Protein AF-R7TF66-F1 (afdb_monomer)

Foldseek 3Di:
DDDDDDPDPDDDPDDPDDPDDDPPPDPPPDPDQDQPDADPVPRDTHSDPVVSVLVVCVVVVDFPAADPVPRDGHSDVVVNVLVVVVVPPDFPAAAPPPRDGHSDPVVSVLVVCVVVVDFPDAQPPPRDGHSDPVVSLVVNCVVVVDRDD

pLDDT: mean 81.55, std 19.74, range [31.16, 97.44]

Nearest PDB structures (foldseek):
  2i13-assembly1_A  TM=9.459E-01  e=9.031E-14  Mus musculus
  2i13-assembly2_B  TM=9.496E-01  e=2.947E-13  Mus musculus
  5v3g-assembly1_A  TM=8.668E-01  e=1.627E-12  Homo sapiens
  5wjq-assembly1_D  TM=8.406E-01  e=2.571E-11  Mus musculus
  7eyi-assembly1_G  TM=7.810E-01  e=4.633E-10  Homo sapiens

Secondary structure (DSSP, 8-state):
-PPPPP------------SS--PPP--TTSPP----EE-TTT--EESSHHHHHHHHHHHH----EE-TTT--EESSHHHHHHHHTTTSS---EE-TTT--EES-HHHHHHHHTTTTT---EE-TTT--EESSHHHHHHHTHHHHSS---

Structure (mmCIF, N/CA/C/O backbone):
data_AF-R7TF66-F1
#
_entry.id   AF-R7TF66-F1
#
loop_
_atom_site.group_PDB
_atom_site.id
_atom_site.type_symbol
_atom_site.label_atom_id
_atom_site.label_alt_id
_atom_site.label_comp_id
_atom_site.label_asym_id
_atom_site.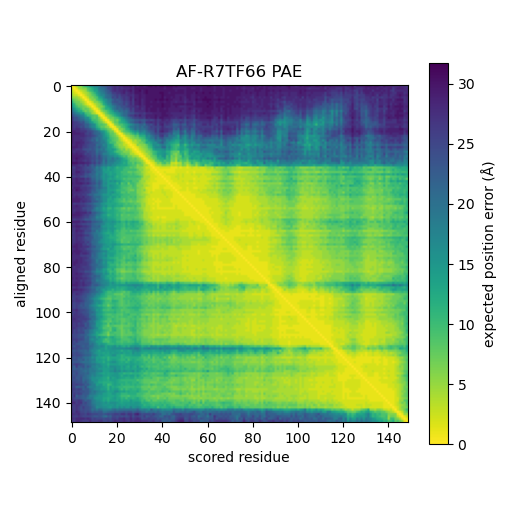label_entity_id
_atom_site.label_seq_id
_atom_site.pdbx_PDB_ins_code
_atom_site.Cartn_x
_atom_site.Cartn_y
_atom_site.Cartn_z
_atom_site.occupancy
_atom_site.B_iso_or_equiv
_atom_site.auth_seq_id
_atom_site.auth_comp_id
_atom_site.auth_asym_id
_atom_site.auth_atom_id
_atom_site.pdbx_PDB_model_num
ATOM 1 N N . MET A 1 1 ? 48.418 22.966 -0.838 1.00 37.94 1 MET A N 1
ATOM 2 C CA . MET A 1 1 ? 47.168 23.755 -0.900 1.00 37.94 1 MET A CA 1
ATOM 3 C C . MET A 1 1 ? 46.324 23.195 -2.040 1.00 37.94 1 MET A C 1
ATOM 5 O O . MET A 1 1 ? 46.529 23.582 -3.179 1.00 37.94 1 MET A O 1
ATOM 9 N N . HIS A 1 2 ? 45.475 22.200 -1.767 1.00 34.72 2 HIS A N 1
ATOM 10 C CA . HIS A 1 2 ? 44.552 21.652 -2.771 1.00 34.72 2 HIS A CA 1
ATOM 11 C C . HIS A 1 2 ? 43.253 22.471 -2.752 1.00 34.72 2 HIS A C 1
ATOM 13 O O . HIS A 1 2 ? 42.755 22.743 -1.658 1.00 34.72 2 HIS A O 1
ATOM 19 N N . PRO A 1 3 ? 42.694 22.872 -3.906 1.00 40.94 3 PRO A N 1
ATOM 20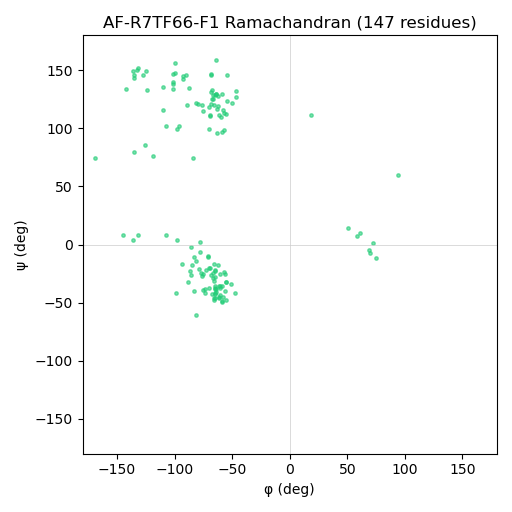 C CA . PRO A 1 3 ? 41.400 23.540 -3.928 1.00 40.94 3 PRO A CA 1
ATOM 21 C C . PRO A 1 3 ? 40.279 22.556 -3.532 1.00 40.94 3 PRO A C 1
ATOM 23 O O . PRO A 1 3 ? 40.366 21.367 -3.853 1.00 40.94 3 PRO A O 1
ATOM 26 N N . PRO A 1 4 ? 39.227 23.020 -2.833 1.00 39.25 4 PRO A N 1
ATOM 27 C CA . PRO A 1 4 ? 38.100 22.175 -2.451 1.00 39.25 4 PRO A CA 1
ATOM 28 C C . PRO A 1 4 ? 37.280 21.756 -3.686 1.00 39.25 4 PRO A C 1
ATOM 30 O O . PRO A 1 4 ? 37.156 22.536 -4.635 1.00 39.25 4 PRO A O 1
ATOM 33 N N . PRO A 1 5 ? 36.684 20.547 -3.694 1.00 39.72 5 PRO A N 1
ATOM 34 C CA . PRO A 1 5 ? 35.902 20.077 -4.825 1.00 39.72 5 PRO A CA 1
ATOM 35 C C . PRO A 1 5 ? 34.615 20.898 -4.941 1.00 39.72 5 PRO A C 1
ATOM 37 O O . PRO A 1 5 ? 33.789 20.953 -4.023 1.00 39.72 5 PRO A O 1
ATOM 40 N N . GLN A 1 6 ? 34.453 21.545 -6.094 1.00 36.62 6 GLN A N 1
ATOM 41 C CA . GLN A 1 6 ? 33.248 22.283 -6.439 1.00 36.62 6 GLN A CA 1
ATOM 42 C C . GLN A 1 6 ? 32.059 21.318 -6.499 1.00 36.62 6 GLN A C 1
ATOM 44 O O . GLN A 1 6 ? 32.036 20.378 -7.293 1.00 36.62 6 GLN A O 1
ATOM 49 N N . HIS A 1 7 ? 31.062 21.552 -5.647 1.00 42.56 7 HIS A N 1
ATOM 50 C CA . HIS A 1 7 ? 29.769 20.889 -5.744 1.00 42.56 7 HIS A CA 1
ATOM 51 C C . HIS A 1 7 ? 29.043 21.428 -6.979 1.00 42.56 7 HIS A C 1
ATOM 53 O O . HIS A 1 7 ? 28.451 22.505 -6.939 1.00 42.56 7 HIS A O 1
ATOM 59 N N . GLN A 1 8 ? 29.086 20.686 -8.086 1.00 33.75 8 GLN A N 1
ATOM 60 C CA . GLN A 1 8 ? 28.184 20.942 -9.203 1.00 33.75 8 GLN A CA 1
ATOM 61 C C . GLN A 1 8 ? 26.743 20.619 -8.768 1.00 33.75 8 GLN A C 1
ATOM 63 O O . GLN A 1 8 ? 26.492 19.524 -8.254 1.00 33.75 8 GLN A O 1
ATOM 68 N N . PRO A 1 9 ? 25.774 21.532 -8.961 1.00 32.47 9 PRO A N 1
ATOM 69 C CA . PRO A 1 9 ? 24.375 21.230 -8.706 1.00 32.47 9 PRO A CA 1
ATOM 70 C C . PRO A 1 9 ? 23.902 20.171 -9.707 1.00 32.47 9 PRO A C 1
ATOM 72 O O . PRO A 1 9 ? 23.945 20.371 -10.920 1.00 32.47 9 PRO A O 1
ATOM 75 N N . ALA A 1 10 ? 23.456 19.025 -9.191 1.00 34.31 10 ALA A N 1
ATOM 76 C CA . ALA A 1 10 ? 22.871 17.968 -10.002 1.00 34.31 10 ALA A CA 1
ATOM 77 C C . ALA A 1 10 ? 21.611 18.496 -10.707 1.00 34.31 10 ALA A C 1
ATOM 79 O O . ALA A 1 10 ? 20.588 18.764 -10.072 1.00 34.31 10 ALA A O 1
ATOM 80 N N . LEU A 1 11 ? 21.690 18.632 -12.031 1.00 31.16 11 LEU A N 1
ATOM 81 C CA . LEU A 1 11 ? 20.542 18.852 -12.903 1.00 31.16 11 LEU A CA 1
ATOM 82 C C . LEU A 1 11 ? 19.530 17.722 -12.664 1.00 31.16 11 LEU A C 1
ATOM 84 O O . LEU A 1 11 ? 19.806 16.566 -12.971 1.00 31.16 11 LEU A O 1
ATOM 88 N N . HIS A 1 12 ? 18.369 18.046 -12.091 1.00 32.12 12 HIS A N 1
ATOM 89 C CA . HIS A 1 12 ? 17.247 17.117 -11.961 1.00 32.12 12 HIS A CA 1
ATOM 90 C C . HIS A 1 12 ? 16.661 16.848 -13.358 1.00 32.12 12 HIS A C 1
ATOM 92 O O . HIS A 1 12 ? 16.023 17.745 -13.917 1.00 32.12 12 HIS A O 1
ATOM 98 N N . PRO A 1 13 ? 16.808 15.643 -13.942 1.00 40.38 13 PRO A N 1
ATOM 99 C CA . PRO A 1 13 ? 16.206 15.359 -15.232 1.00 40.38 13 PRO A CA 1
ATOM 100 C C . PRO A 1 13 ? 14.703 15.134 -15.031 1.00 40.38 13 PRO A C 1
ATOM 102 O O . PRO A 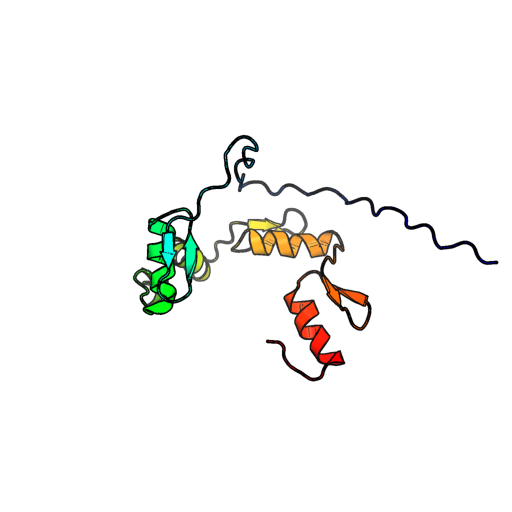1 13 ? 14.291 14.254 -14.275 1.00 40.38 13 PRO A O 1
ATOM 105 N N . GLY A 1 14 ? 13.916 15.980 -15.697 1.00 38.56 14 GLY A N 1
ATOM 106 C CA . GLY A 1 14 ? 12.506 15.838 -16.072 1.00 38.56 14 GLY A CA 1
ATOM 107 C C . GLY A 1 14 ? 11.652 14.806 -15.330 1.00 38.56 14 GLY A C 1
ATOM 108 O O . GLY A 1 14 ? 11.736 13.600 -15.564 1.00 38.56 14 GLY A O 1
ATOM 109 N N . LEU A 1 15 ? 10.700 15.304 -14.536 1.00 41.66 15 LEU A N 1
ATOM 110 C CA . LEU A 1 15 ? 9.489 14.571 -14.170 1.00 41.66 15 LEU A CA 1
ATOM 111 C C . LEU A 1 15 ? 8.748 14.161 -15.454 1.00 41.66 15 LEU A C 1
ATOM 113 O O . LEU A 1 15 ? 8.008 14.955 -16.027 1.00 41.66 15 LEU A O 1
ATOM 117 N N . LEU A 1 16 ? 8.920 12.914 -15.898 1.00 44.78 16 LEU A N 1
ATOM 118 C CA . LEU A 1 16 ? 8.007 12.296 -16.859 1.00 44.78 16 LEU A CA 1
ATOM 119 C C . LEU A 1 16 ? 6.627 12.212 -16.192 1.00 44.78 16 LEU A C 1
ATOM 121 O O . LEU A 1 16 ? 6.353 11.322 -15.382 1.00 44.78 16 LEU A O 1
ATOM 125 N N . SER A 1 17 ? 5.790 13.207 -16.481 1.00 42.66 17 SER A N 1
ATOM 126 C CA . SER A 1 17 ? 4.412 13.308 -16.015 1.00 42.66 17 SER A CA 1
ATOM 127 C C . SER A 1 17 ? 3.624 12.094 -16.495 1.00 42.66 17 SER A C 1
ATOM 129 O O . SER A 1 17 ? 3.353 11.937 -17.682 1.00 42.66 17 SER A O 1
ATOM 131 N N . LEU A 1 18 ? 3.264 11.209 -15.564 1.00 47.91 18 LEU A N 1
ATOM 132 C CA . LEU A 1 18 ? 2.336 10.117 -15.839 1.00 47.91 18 LEU A CA 1
ATOM 133 C C . LEU A 1 18 ? 0.939 10.707 -16.109 1.00 47.91 18 LEU A C 1
ATOM 135 O O . LEU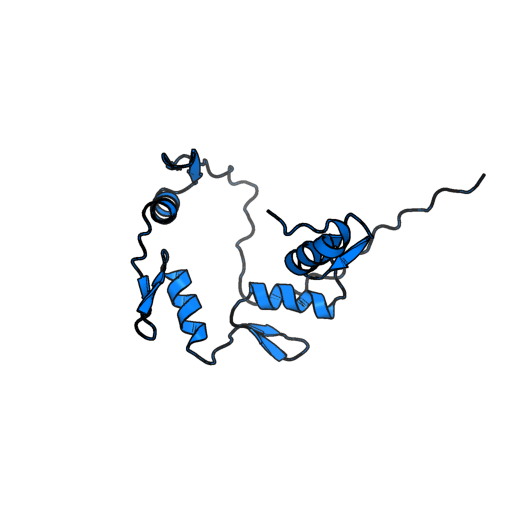 A 1 18 ? 0.474 11.526 -15.307 1.00 47.91 18 LEU A O 1
ATOM 139 N N . PRO A 1 19 ? 0.235 10.287 -17.173 1.00 39.44 19 PRO A N 1
ATOM 140 C CA . PRO A 1 19 ? -1.148 10.684 -17.377 1.00 39.44 19 PRO A CA 1
ATOM 141 C C . PRO A 1 19 ? -2.023 10.028 -16.298 1.00 39.44 19 PRO A C 1
ATOM 143 O O . PRO A 1 19 ? -1.931 8.828 -16.044 1.00 39.44 19 PRO A O 1
ATOM 146 N N . GLY A 1 20 ? -2.881 10.819 -15.649 1.00 49.12 20 GLY A N 1
ATOM 147 C CA . GLY A 1 20 ? -3.995 10.278 -14.863 1.00 49.12 20 GLY A CA 1
ATOM 148 C C . GLY A 1 20 ? -3.749 10.065 -13.365 1.00 49.12 20 GLY A C 1
ATOM 149 O O . GLY A 1 20 ? -3.936 8.972 -12.844 1.00 49.12 20 GLY A O 1
ATOM 150 N N . SER A 1 21 ? -3.417 11.133 -12.641 1.00 48.66 21 SER A N 1
ATOM 151 C CA . SER A 1 21 ? -3.984 11.405 -11.309 1.00 48.66 21 SER A CA 1
ATOM 152 C C . SER A 1 21 ? -3.596 12.823 -10.913 1.00 48.66 21 SER A C 1
ATOM 154 O O . SER A 1 21 ? -2.680 13.027 -10.113 1.00 48.66 21 SER A O 1
ATOM 156 N N . GLY A 1 22 ? -4.246 13.813 -11.526 1.00 39.78 22 GLY A N 1
ATOM 157 C CA . GLY A 1 22 ? -4.080 15.206 -11.135 1.00 39.78 22 GLY A CA 1
ATOM 158 C C . GLY A 1 22 ? -4.481 15.360 -9.673 1.00 39.78 22 GLY A C 1
ATOM 159 O O . GLY A 1 22 ? -5.662 15.476 -9.350 1.00 39.78 22 GLY A O 1
ATOM 160 N N . ARG A 1 23 ? -3.511 15.345 -8.754 1.00 56.22 23 ARG A N 1
ATOM 161 C CA . ARG A 1 23 ? -3.739 15.993 -7.466 1.00 56.22 23 ARG A CA 1
ATOM 162 C C . ARG A 1 23 ? -3.924 17.457 -7.818 1.00 56.22 23 ARG A C 1
ATOM 164 O O . ARG A 1 23 ? -3.003 18.059 -8.362 1.00 56.22 23 ARG A O 1
ATOM 171 N N . ARG A 1 24 ? -5.117 17.992 -7.552 1.00 52.47 24 ARG A N 1
ATOM 172 C CA . ARG A 1 24 ? -5.383 19.424 -7.694 1.00 52.47 24 ARG A CA 1
ATOM 173 C C . ARG A 1 24 ? -4.217 20.168 -7.025 1.00 52.47 24 ARG A C 1
ATOM 175 O O . ARG A 1 24 ? -3.905 19.809 -5.879 1.00 52.47 24 ARG A O 1
ATOM 182 N N . PRO A 1 25 ? -3.547 21.107 -7.719 1.00 60.22 25 PRO A N 1
ATOM 183 C CA . PRO A 1 25 ? -2.501 21.914 -7.116 1.00 60.22 25 PRO A CA 1
ATOM 184 C C . PRO A 1 25 ? -3.001 22.442 -5.776 1.00 60.22 25 PRO A C 1
ATOM 186 O O . PRO A 1 25 ? -4.159 22.855 -5.647 1.00 60.22 25 PRO A O 1
ATOM 189 N N . ARG A 1 26 ? -2.175 22.294 -4.740 1.00 62.62 26 ARG A N 1
ATOM 190 C CA . ARG A 1 26 ? -2.552 22.732 -3.402 1.00 62.62 26 ARG A CA 1
ATOM 191 C C . ARG A 1 26 ? -2.582 24.255 -3.447 1.00 62.62 26 ARG A C 1
ATOM 193 O O . ARG A 1 26 ? -1.537 24.863 -3.625 1.00 62.62 26 ARG A O 1
ATOM 200 N N . ASP A 1 27 ? -3.775 24.821 -3.333 1.00 73.94 27 ASP A N 1
ATOM 201 C CA . ASP A 1 27 ? -3.985 26.264 -3.303 1.00 73.94 27 ASP A CA 1
ATOM 202 C C . ASP A 1 27 ? -3.188 26.885 -2.136 1.00 73.94 27 ASP A C 1
ATOM 204 O O . ASP A 1 27 ? -3.470 26.535 -0.981 1.00 73.94 27 ASP A O 1
ATOM 208 N N . PRO A 1 28 ? -2.187 27.745 -2.408 1.00 73.50 28 PRO A N 1
ATOM 209 C CA . PRO A 1 28 ? -1.370 28.391 -1.381 1.00 73.50 28 PRO A CA 1
ATOM 210 C C . PRO A 1 28 ? -2.167 29.348 -0.489 1.00 73.50 28 PRO A C 1
ATOM 212 O O . PRO A 1 28 ? -1.749 29.614 0.633 1.00 73.50 28 PRO A O 1
ATOM 215 N N . THR A 1 29 ? -3.318 29.837 -0.962 1.00 79.19 29 THR A N 1
ATOM 216 C CA . THR A 1 29 ? -4.179 30.775 -0.224 1.00 79.19 29 THR A CA 1
ATOM 217 C C . THR A 1 29 ? -5.068 30.073 0.800 1.00 79.19 29 THR A C 1
ATOM 219 O O . THR A 1 29 ? -5.624 30.710 1.695 1.00 79.19 29 THR A O 1
ATOM 222 N N . LYS A 1 30 ? -5.195 28.741 0.717 1.00 72.88 30 LYS A N 1
ATOM 223 C CA . LYS A 1 30 ? -6.022 27.971 1.643 1.00 72.88 30 LYS A CA 1
ATOM 224 C C . LYS A 1 30 ? -5.276 27.743 2.964 1.00 72.88 30 LYS A C 1
ATOM 226 O O . LYS A 1 30 ? -4.248 27.059 2.957 1.00 72.88 30 LYS A O 1
ATOM 231 N N . PRO A 1 31 ? -5.825 28.190 4.113 1.00 71.75 31 PRO A N 1
ATOM 232 C CA . PRO A 1 31 ? -5.221 27.938 5.415 1.00 71.75 31 PRO A CA 1
ATOM 233 C C . PRO A 1 31 ? -4.980 26.439 5.640 1.00 71.75 31 PRO A C 1
ATOM 235 O O . PRO A 1 31 ? -5.799 25.612 5.202 1.00 71.75 31 PRO A O 1
ATOM 238 N N . PRO A 1 32 ? -3.897 26.050 6.344 1.00 71.19 32 PRO A N 1
ATOM 239 C CA . PRO A 1 32 ? -3.685 24.667 6.739 1.00 71.19 32 PRO A CA 1
ATOM 240 C C . PRO A 1 32 ? -4.948 24.129 7.409 1.00 71.19 32 PRO A C 1
ATOM 242 O O . PRO A 1 32 ? -5.438 24.692 8.386 1.00 71.19 32 PRO A O 1
ATOM 245 N N . ALA A 1 33 ? -5.507 23.048 6.861 1.00 74.81 33 ALA A N 1
ATOM 246 C CA . ALA A 1 33 ? -6.735 22.477 7.392 1.00 74.81 33 ALA A CA 1
ATOM 247 C C . ALA A 1 33 ? -6.533 22.113 8.871 1.00 74.81 33 ALA A C 1
ATOM 249 O O . ALA A 1 33 ? -5.750 21.210 9.185 1.00 74.81 33 ALA A O 1
ATOM 250 N N . LEU A 1 34 ? -7.245 22.815 9.758 1.00 82.06 34 LEU A N 1
ATOM 251 C CA . LEU A 1 34 ? -7.194 22.591 11.198 1.00 82.06 34 LEU A CA 1
ATOM 252 C C . LEU A 1 34 ? -7.505 21.120 11.493 1.00 82.06 34 LEU A C 1
ATOM 254 O O . LEU A 1 34 ? -8.549 20.591 11.100 1.00 82.06 34 LEU A O 1
ATOM 258 N N . LYS A 1 35 ? -6.589 20.439 12.180 1.00 82.31 35 LYS A N 1
ATOM 259 C CA . LYS A 1 35 ? -6.760 19.039 12.583 1.00 82.31 35 LYS A CA 1
ATOM 260 C C . LYS A 1 35 ? -7.560 18.976 13.883 1.00 82.31 35 LYS A C 1
ATOM 262 O O . LYS A 1 35 ? -6.997 18.764 14.951 1.00 82.31 35 LYS A O 1
ATOM 267 N N . LYS A 1 36 ? -8.869 19.216 13.778 1.00 90.50 36 LYS A N 1
ATOM 268 C CA . LYS A 1 36 ? -9.780 19.303 14.932 1.00 90.50 36 LYS A CA 1
ATOM 269 C C . LYS A 1 36 ? -10.142 17.936 15.527 1.00 90.50 36 LYS A C 1
ATOM 271 O O . LYS A 1 36 ? -10.435 17.849 16.710 1.00 90.50 36 LYS A O 1
ATOM 276 N N . TYR A 1 37 ? -10.106 16.869 14.731 1.00 93.44 37 TYR A N 1
ATOM 277 C CA . TYR A 1 37 ? -10.624 15.558 15.129 1.00 93.44 37 TYR A CA 1
ATOM 278 C C . TYR A 1 37 ? -9.498 14.666 15.650 1.00 93.44 37 TYR A C 1
ATOM 280 O O . TYR A 1 37 ? -8.725 14.129 14.858 1.00 93.44 37 TYR A O 1
ATOM 288 N N . LYS A 1 38 ? -9.380 14.516 16.969 1.00 94.19 38 LYS A N 1
ATOM 289 C CA . LYS A 1 38 ? -8.337 13.701 17.607 1.00 94.19 38 LYS A CA 1
ATOM 290 C C . LYS A 1 38 ? -8.828 12.277 17.857 1.00 94.19 38 LYS A C 1
ATOM 292 O O . LYS A 1 38 ? -10.005 12.050 18.097 1.00 94.19 38 LYS A O 1
ATOM 297 N N . CYS A 1 39 ? -7.926 11.311 17.739 1.00 95.50 39 CYS A N 1
ATOM 298 C CA . CYS A 1 39 ? -8.184 9.932 18.119 1.00 95.50 39 CYS A CA 1
ATOM 299 C C . CYS A 1 39 ? -7.816 9.728 19.581 1.00 95.50 39 CYS A C 1
ATOM 301 O O . CYS A 1 39 ? -6.646 9.853 19.929 1.00 95.50 39 CYS A O 1
ATOM 303 N N . ASP A 1 40 ? -8.784 9.326 20.393 1.00 93.88 40 ASP A N 1
ATOM 304 C CA . ASP A 1 40 ? -8.584 9.174 21.841 1.00 93.88 40 ASP A CA 1
ATOM 305 C C . ASP A 1 40 ? -7.655 8.003 22.197 1.00 93.88 40 ASP A C 1
ATOM 307 O O . ASP A 1 40 ? -7.037 7.991 23.251 1.00 93.88 40 ASP A O 1
ATOM 311 N N . LEU A 1 41 ? -7.488 7.041 21.282 1.00 93.44 41 LEU A N 1
ATOM 312 C CA . LEU A 1 41 ? -6.675 5.840 21.502 1.00 93.44 41 LEU A CA 1
ATOM 313 C C . LEU A 1 41 ? -5.187 6.031 21.178 1.00 93.44 41 LEU A C 1
ATOM 315 O O . LEU A 1 41 ? -4.354 5.258 21.633 1.00 93.44 41 LEU A O 1
ATOM 319 N N . CYS A 1 42 ? -4.827 7.011 20.344 1.00 95.25 42 CYS A N 1
ATOM 320 C CA . CYS A 1 42 ? -3.427 7.212 19.938 1.00 95.25 42 CYS A CA 1
ATOM 321 C C . CYS A 1 42 ? -3.021 8.678 19.741 1.00 95.25 42 CYS A C 1
ATOM 323 O O . CYS A 1 42 ? -1.963 8.955 19.176 1.00 95.25 42 CYS A O 1
ATOM 325 N N . GLY A 1 43 ? -3.887 9.624 20.105 1.00 92.31 43 GLY A N 1
ATOM 326 C CA . GLY A 1 43 ? -3.661 11.066 19.999 1.00 92.31 43 GLY A CA 1
ATOM 327 C C . GLY A 1 43 ? -3.609 11.629 18.573 1.00 92.31 43 GLY A C 1
ATOM 328 O O . GLY A 1 43 ? -3.525 12.845 18.395 1.00 92.31 43 GLY A O 1
ATOM 329 N N . LYS A 1 44 ? -3.666 10.792 17.524 1.00 93.75 44 LYS A N 1
ATOM 330 C CA . LYS A 1 44 ? -3.549 11.258 16.130 1.00 93.75 44 LYS A CA 1
ATOM 331 C C . LYS A 1 44 ? -4.704 12.181 15.752 1.00 93.75 44 LYS A C 1
ATOM 333 O O . LYS A 1 44 ? -5.867 11.819 15.902 1.00 93.75 44 LYS A O 1
ATOM 338 N N . ALA A 1 45 ? -4.369 13.345 15.199 1.00 94.06 45 ALA A N 1
ATOM 339 C CA . ALA A 1 45 ? -5.335 14.356 14.787 1.00 94.06 45 ALA A CA 1
ATOM 340 C C . ALA A 1 45 ? -5.587 14.351 13.270 1.00 94.06 45 ALA A C 1
ATOM 342 O O . ALA A 1 45 ? -4.662 14.252 12.456 1.00 94.06 45 ALA A O 1
ATOM 343 N N . PHE A 1 46 ? -6.849 14.527 12.893 1.00 92.75 46 PHE A N 1
ATOM 344 C CA . PHE A 1 46 ? -7.360 14.501 11.530 1.00 92.75 46 PHE A CA 1
ATOM 345 C C . PHE A 1 46 ? -8.120 15.792 11.217 1.00 92.75 46 PHE A C 1
ATOM 347 O O . PHE A 1 46 ? -8.729 16.414 12.085 1.00 92.75 46 PHE A O 1
ATOM 354 N N . SER A 1 47 ? -8.096 16.205 9.949 1.00 91.94 47 SER A N 1
ATOM 355 C CA . SER A 1 47 ? -8.805 17.400 9.470 1.00 91.94 47 SER A CA 1
ATOM 356 C C . SER A 1 47 ? -10.282 17.161 9.152 1.00 91.94 47 SER A C 1
ATOM 358 O O . SER A 1 47 ? -11.015 18.116 8.913 1.00 91.94 47 SER A O 1
ATOM 360 N N . ARG A 1 48 ? -10.734 15.900 9.125 1.00 92.00 48 ARG A N 1
ATOM 361 C CA . ARG A 1 48 ? -12.126 15.520 8.850 1.00 92.00 48 ARG A CA 1
ATOM 362 C C . ARG A 1 48 ? -12.587 14.455 9.843 1.00 92.00 48 ARG A C 1
ATOM 364 O O . ARG A 1 48 ? -11.804 13.589 10.226 1.00 92.00 48 ARG A O 1
ATOM 371 N N . SER A 1 49 ? -13.861 14.493 10.221 1.00 93.00 49 SER A N 1
ATOM 372 C CA . SER A 1 49 ? -14.461 13.499 11.119 1.00 93.00 49 SER A CA 1
ATOM 373 C C . SER A 1 49 ? -14.479 12.109 10.480 1.00 93.00 49 SER A C 1
ATOM 375 O O . SER A 1 49 ? -14.097 11.128 11.109 1.00 93.00 49 SER A O 1
ATOM 377 N N . ASN A 1 50 ? -14.831 12.014 9.194 1.00 91.12 50 ASN A N 1
ATOM 378 C CA . ASN A 1 50 ? -14.887 10.737 8.481 1.00 91.12 50 ASN A CA 1
ATOM 379 C C . ASN A 1 50 ? -13.522 10.024 8.410 1.00 91.12 50 ASN A C 1
ATOM 381 O O . ASN A 1 50 ? -13.453 8.797 8.517 1.00 91.12 50 ASN A O 1
ATOM 385 N N . THR A 1 51 ? -12.417 10.765 8.286 1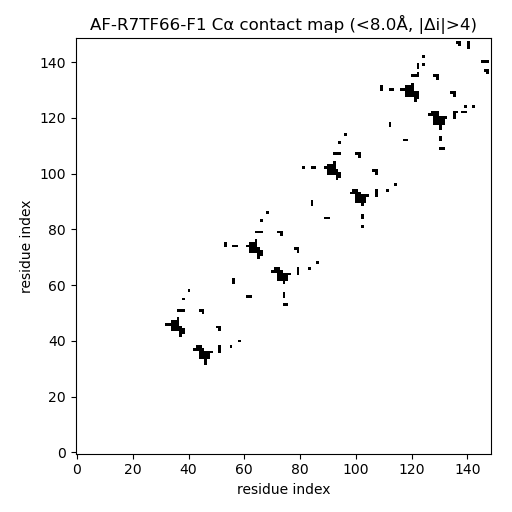.00 93.06 51 THR A N 1
ATOM 386 C CA . THR A 1 51 ? -11.075 10.174 8.301 1.00 93.06 51 THR A CA 1
ATOM 387 C C . THR A 1 51 ? -10.715 9.668 9.691 1.00 93.06 51 THR A C 1
ATOM 389 O O . THR A 1 51 ? -10.168 8.570 9.779 1.00 93.06 51 THR A O 1
ATOM 392 N N . LEU A 1 52 ? -11.110 10.370 10.761 1.00 94.75 52 LEU A N 1
ATOM 393 C CA . LEU A 1 52 ? -10.998 9.860 12.130 1.00 94.75 52 LEU A CA 1
ATOM 394 C C . LEU A 1 52 ? -11.821 8.576 12.328 1.00 94.75 52 LEU A C 1
ATOM 396 O O . LEU A 1 52 ? -11.291 7.602 12.853 1.00 94.75 52 LEU A O 1
ATOM 400 N N . VAL A 1 53 ? -13.075 8.522 11.871 1.00 93.25 53 VAL A N 1
ATOM 401 C CA . VAL A 1 53 ? -13.921 7.317 11.991 1.00 93.25 53 VAL A CA 1
ATOM 402 C C . VAL A 1 53 ? -13.267 6.120 11.298 1.00 93.25 53 VAL A C 1
ATOM 404 O O . VAL A 1 53 ? -13.098 5.061 11.900 1.00 93.25 53 VAL A O 1
ATOM 407 N N . THR A 1 54 ? -12.807 6.288 10.054 1.00 94.25 54 THR A N 1
ATOM 408 C CA . THR A 1 54 ? -12.101 5.199 9.354 1.00 94.25 54 THR A CA 1
ATOM 409 C C . THR A 1 54 ? -10.766 4.839 10.010 1.00 94.25 54 THR A C 1
ATOM 411 O O . THR A 1 54 ? -10.367 3.675 9.966 1.00 94.25 54 THR A O 1
ATOM 414 N N . HIS A 1 55 ? -10.083 5.806 10.631 1.00 94.69 55 HIS A N 1
ATOM 415 C CA . HIS A 1 55 ? -8.868 5.568 11.400 1.00 94.69 55 HIS A CA 1
ATOM 416 C C . HIS A 1 55 ? -9.144 4.769 12.672 1.00 94.69 55 HIS A C 1
ATOM 418 O O . HIS A 1 55 ? -8.389 3.845 12.948 1.00 94.69 55 HIS A O 1
ATOM 424 N N . ARG A 1 56 ? -10.219 5.066 13.415 1.00 95.31 56 ARG A N 1
ATOM 425 C CA . ARG A 1 56 ? -10.580 4.347 14.649 1.00 95.31 56 ARG A CA 1
ATOM 426 C C . ARG A 1 56 ? -10.723 2.855 14.424 1.00 95.31 56 ARG A C 1
ATOM 428 O O . ARG A 1 56 ? -10.330 2.080 15.292 1.00 95.31 56 ARG A O 1
ATOM 435 N N . ARG A 1 57 ? -11.171 2.456 13.228 1.00 95.75 57 ARG A N 1
ATOM 436 C CA . ARG A 1 57 ? -11.204 1.044 12.860 1.00 95.75 57 ARG A CA 1
ATOM 437 C C . ARG A 1 57 ? -9.862 0.377 13.103 1.00 95.75 57 ARG A C 1
ATOM 439 O O . ARG A 1 57 ? -9.899 -0.783 13.476 1.00 95.75 57 ARG A O 1
ATOM 446 N N . ILE A 1 58 ? -8.718 1.073 12.922 1.00 95.44 58 ILE A N 1
ATOM 447 C CA . ILE A 1 58 ? -7.342 0.585 13.181 1.00 95.44 58 ILE A CA 1
ATOM 448 C C . ILE A 1 58 ? -7.203 -0.085 14.539 1.00 95.44 58 ILE A C 1
ATOM 450 O O . ILE A 1 58 ? -6.612 -1.163 14.617 1.00 95.44 58 ILE A O 1
ATOM 454 N N . HIS A 1 59 ? -7.825 0.508 15.545 1.00 95.50 59 HIS A N 1
ATOM 455 C CA . HIS A 1 59 ? -7.781 0.029 16.913 1.00 95.50 59 HIS A CA 1
ATOM 456 C C . HIS A 1 59 ? -8.803 -1.075 17.167 1.00 95.50 59 HIS A C 1
ATOM 458 O O . HIS A 1 59 ? -8.472 -2.079 17.776 1.00 95.50 59 HIS A O 1
ATOM 464 N N . THR A 1 60 ? -10.016 -0.955 16.622 1.00 94.06 60 THR A N 1
ATOM 465 C CA . THR A 1 60 ? -11.106 -1.916 16.883 1.00 94.06 60 THR A CA 1
ATOM 466 C C . THR A 1 60 ? -11.002 -3.233 16.110 1.00 94.06 60 THR A C 1
ATOM 468 O O . THR A 1 60 ? -11.838 -4.111 16.271 1.00 94.06 60 THR A O 1
ATOM 471 N N . GLY A 1 61 ? -10.051 -3.376 15.186 1.00 94.00 61 GLY A N 1
ATOM 472 C CA . GLY A 1 61 ? -10.003 -4.548 14.296 1.00 94.00 61 GLY A CA 1
ATOM 473 C C . GLY A 1 61 ? -11.052 -4.569 13.169 1.00 94.00 61 GLY A C 1
ATOM 474 O O . GLY A 1 61 ? -10.895 -5.352 12.233 1.00 94.00 61 GLY A O 1
ATOM 475 N N . GLU A 1 62 ? -12.065 -3.694 13.194 1.00 95.25 62 GLU A N 1
ATOM 476 C CA . GLU A 1 62 ? -13.229 -3.742 12.295 1.00 95.25 62 GLU A CA 1
ATOM 477 C C . GLU A 1 62 ? -12.829 -3.662 10.813 1.00 95.25 62 GLU A C 1
ATOM 479 O O . GLU A 1 62 ? -12.078 -2.772 10.395 1.00 95.25 62 GLU A O 1
ATOM 484 N N . LYS A 1 63 ? -13.346 -4.585 9.996 1.00 95.88 63 LYS A N 1
ATOM 485 C CA . LYS A 1 63 ? -13.096 -4.670 8.548 1.00 95.88 63 LYS A CA 1
ATOM 486 C C . LYS A 1 63 ? -14.414 -4.921 7.798 1.00 95.88 63 LYS A C 1
ATOM 488 O O . LYS A 1 63 ? -14.681 -6.059 7.419 1.00 95.88 63 LYS A O 1
ATOM 493 N N . PRO A 1 64 ? -15.235 -3.880 7.568 1.00 94.88 64 PRO A N 1
ATOM 494 C CA . PRO A 1 64 ? -16.585 -4.053 7.017 1.00 94.88 64 PRO A CA 1
ATOM 495 C C . PRO A 1 64 ? -16.613 -4.562 5.578 1.00 94.88 64 PRO A C 1
ATOM 497 O O . PRO A 1 64 ? -17.593 -5.144 5.134 1.00 94.88 64 PRO A O 1
ATOM 500 N N . PHE A 1 65 ? -15.540 -4.325 4.824 1.00 97.06 65 PHE A N 1
ATOM 501 C CA . PHE A 1 65 ? -15.525 -4.558 3.386 1.00 97.06 65 PHE A CA 1
ATOM 502 C C . PHE A 1 65 ? -14.877 -5.904 3.088 1.00 97.06 65 PHE A C 1
ATOM 504 O O . PHE A 1 65 ? -13.650 -6.004 3.082 1.00 97.06 65 PHE A O 1
ATOM 511 N N . LYS A 1 66 ? -15.685 -6.937 2.849 1.00 97.44 66 LYS A N 1
ATOM 512 C CA . LYS A 1 66 ? -15.209 -8.286 2.523 1.00 97.44 66 LYS A CA 1
ATOM 513 C C . LYS A 1 66 ? -15.099 -8.488 1.013 1.00 97.44 66 LYS A C 1
ATOM 515 O O . LYS A 1 66 ? -15.905 -7.985 0.237 1.00 97.44 66 LYS A O 1
ATOM 520 N N . CYS A 1 67 ? -14.065 -9.203 0.591 1.00 96.94 67 CYS A N 1
ATOM 521 C CA . CYS A 1 67 ? -13.942 -9.695 -0.770 1.00 96.94 67 CYS A CA 1
ATOM 522 C C . CYS A 1 67 ? -14.762 -10.974 -0.910 1.00 96.94 67 CYS A C 1
ATOM 524 O O . CYS A 1 67 ? -14.494 -11.938 -0.206 1.00 96.94 67 CYS A O 1
ATOM 526 N N . GLU A 1 68 ? -15.720 -10.988 -1.831 1.00 95.56 68 GLU A N 1
ATOM 527 C CA . GLU A 1 68 ? -16.574 -12.157 -2.089 1.00 95.56 68 GLU A CA 1
ATOM 528 C C . GLU A 1 68 ? -15.795 -13.322 -2.712 1.00 95.56 68 GLU A C 1
ATOM 530 O O . GLU A 1 68 ? -16.146 -14.471 -2.499 1.00 95.56 68 GLU A O 1
ATOM 535 N N . VAL A 1 69 ? -14.696 -13.036 -3.420 1.00 94.62 69 VAL A N 1
ATOM 536 C CA . VAL A 1 69 ? -13.890 -14.059 -4.107 1.00 94.62 69 VAL A CA 1
ATOM 537 C C . VAL A 1 69 ? -13.025 -14.869 -3.136 1.00 94.62 69 VAL A C 1
ATOM 539 O O . VAL A 1 69 ? -12.856 -16.066 -3.316 1.00 94.62 69 VAL A O 1
ATOM 542 N N . CYS A 1 70 ? -12.441 -14.235 -2.113 1.00 96.12 70 CYS A N 1
ATOM 543 C CA . CYS A 1 70 ? -11.475 -14.896 -1.219 1.00 96.12 70 CYS A CA 1
ATOM 544 C C . CYS A 1 70 ? -11.742 -14.684 0.278 1.00 96.12 70 CYS A C 1
ATOM 546 O O . CYS A 1 70 ? -10.881 -14.963 1.109 1.00 96.12 70 CYS A O 1
ATOM 548 N N . GLY A 1 71 ? -12.877 -14.086 0.644 1.00 95.19 71 GLY A N 1
ATOM 549 C CA . GLY A 1 71 ? -13.262 -13.799 2.031 1.00 95.19 71 GLY A CA 1
ATOM 550 C C . GLY A 1 71 ? -12.444 -12.704 2.732 1.00 95.19 71 GLY A C 1
ATOM 551 O O . GLY A 1 71 ? -12.791 -12.276 3.836 1.00 95.19 71 GLY A O 1
ATOM 552 N N . ARG A 1 72 ? -11.364 -12.199 2.120 1.00 96.69 72 ARG A N 1
ATOM 553 C CA . ARG A 1 72 ? -10.465 -11.227 2.759 1.00 96.69 72 ARG A CA 1
ATOM 554 C C . ARG A 1 72 ? -11.175 -9.906 3.056 1.00 96.69 72 ARG A C 1
ATOM 556 O O . ARG A 1 72 ? -11.756 -9.288 2.167 1.00 96.69 72 ARG A O 1
ATOM 563 N N . ALA A 1 73 ? -11.063 -9.435 4.298 1.00 96.56 73 ALA A N 1
ATOM 564 C CA . ALA A 1 73 ? -11.732 -8.226 4.775 1.00 96.56 73 ALA A CA 1
ATOM 565 C C . ALA A 1 73 ? -10.806 -6.994 4.851 1.00 96.56 73 ALA A C 1
ATOM 567 O O . ALA A 1 73 ? -9.619 -7.096 5.179 1.00 96.56 73 ALA A O 1
ATOM 568 N N . PHE A 1 74 ? -11.364 -5.806 4.602 1.00 96.44 74 PHE A N 1
ATOM 569 C CA . PHE A 1 74 ? -10.669 -4.518 4.552 1.00 96.44 74 PHE A CA 1
ATOM 570 C C . PHE A 1 74 ? -11.392 -3.441 5.373 1.00 96.44 74 PHE A C 1
ATOM 572 O O . PHE A 1 74 ? -12.610 -3.445 5.522 1.00 96.44 74 PHE A O 1
ATOM 579 N N . ARG A 1 75 ? -10.628 -2.459 5.872 1.00 94.94 75 ARG A N 1
ATOM 580 C CA . ARG A 1 75 ? -11.143 -1.306 6.644 1.00 94.94 75 ARG A CA 1
ATOM 581 C C . ARG A 1 75 ? -11.802 -0.208 5.826 1.00 94.94 75 ARG A C 1
ATOM 583 O O . ARG A 1 75 ? -12.567 0.587 6.368 1.00 94.94 75 ARG A O 1
ATOM 590 N N . GLN A 1 76 ? -11.431 -0.111 4.555 1.00 94.69 76 GLN A N 1
ATOM 591 C CA . GLN A 1 76 ? -11.836 0.966 3.661 1.00 94.69 76 GLN A CA 1
ATOM 592 C C . GLN A 1 76 ? -12.252 0.378 2.311 1.00 94.69 76 GLN A C 1
ATOM 594 O O . GLN A 1 76 ? -11.583 -0.549 1.840 1.00 94.69 76 GLN A O 1
ATOM 599 N N . PRO A 1 77 ? -13.276 0.950 1.658 1.00 94.00 77 PRO A N 1
ATOM 600 C CA . PRO A 1 77 ? -13.808 0.416 0.408 1.00 94.00 77 PRO A CA 1
ATOM 601 C C . PRO A 1 77 ? -12.774 0.492 -0.719 1.00 94.00 77 PRO A C 1
ATOM 603 O O . PRO A 1 77 ? -12.539 -0.498 -1.399 1.00 94.00 77 PRO A O 1
ATOM 606 N N . GLY A 1 78 ? -12.029 1.599 -0.834 1.00 92.06 78 GLY A N 1
ATOM 607 C CA . GLY A 1 78 ? -10.979 1.734 -1.853 1.00 92.06 78 GLY A CA 1
ATOM 608 C C . GLY A 1 78 ? -9.853 0.694 -1.737 1.00 92.06 78 GLY A C 1
ATOM 609 O O . GLY A 1 78 ? -9.228 0.343 -2.737 1.00 92.06 78 GLY A O 1
ATOM 610 N N . ASN A 1 79 ? -9.608 0.148 -0.537 1.00 93.81 79 ASN A N 1
ATOM 611 C CA . ASN A 1 79 ? -8.662 -0.956 -0.369 1.00 93.81 79 ASN A CA 1
ATOM 612 C C . ASN A 1 79 ? -9.229 -2.275 -0.908 1.00 93.81 79 ASN A C 1
ATOM 614 O O . ASN A 1 79 ? -8.471 -3.022 -1.522 1.00 93.81 79 ASN A O 1
ATOM 618 N N . LEU A 1 80 ? -10.530 -2.531 -0.722 1.00 95.31 80 LEU A N 1
ATOM 619 C CA . LEU A 1 80 ? -11.220 -3.672 -1.324 1.00 95.31 80 LEU A CA 1
ATOM 620 C C . LEU A 1 80 ? -11.264 -3.537 -2.853 1.00 95.31 80 LEU A C 1
ATOM 622 O O . LEU A 1 80 ? -10.885 -4.478 -3.539 1.00 95.31 80 LEU A O 1
ATOM 626 N N . THR A 1 81 ? -11.639 -2.373 -3.394 1.00 92.69 81 THR A N 1
ATOM 627 C CA . THR A 1 81 ? -11.654 -2.125 -4.849 1.00 92.69 81 THR A CA 1
ATOM 628 C C . THR A 1 81 ? -10.287 -2.402 -5.468 1.00 92.69 81 THR A C 1
ATOM 630 O O . THR A 1 81 ? -10.178 -3.145 -6.437 1.00 92.69 81 THR A O 1
ATOM 633 N N . ARG A 1 82 ? -9.213 -1.878 -4.862 1.00 90.81 82 ARG A N 1
ATOM 634 C CA . ARG A 1 82 ? -7.846 -2.158 -5.316 1.00 90.81 82 ARG A CA 1
ATOM 635 C C . ARG A 1 82 ? -7.473 -3.631 -5.163 1.00 90.81 82 ARG A C 1
ATOM 637 O O . ARG A 1 82 ? -6.754 -4.156 -6.002 1.00 90.81 82 ARG A O 1
ATOM 644 N N . HIS A 1 83 ? -7.901 -4.284 -4.086 1.00 93.50 83 HIS A N 1
ATOM 645 C CA . HIS A 1 83 ? -7.648 -5.708 -3.903 1.00 93.50 83 HIS A CA 1
ATOM 646 C C . HIS A 1 83 ? -8.361 -6.554 -4.955 1.00 93.50 83 HIS A C 1
ATOM 648 O O . HIS A 1 83 ? -7.758 -7.496 -5.442 1.00 93.50 83 HIS A O 1
ATOM 654 N N . ARG A 1 84 ? -9.582 -6.206 -5.374 1.00 92.31 84 ARG A N 1
ATOM 655 C CA . ARG A 1 84 ? -10.280 -6.933 -6.447 1.00 92.31 84 ARG A CA 1
ATOM 656 C C . ARG A 1 84 ? -9.443 -7.004 -7.731 1.00 92.31 84 ARG A C 1
ATOM 658 O O . ARG A 1 84 ? -9.450 -8.039 -8.385 1.00 92.31 84 ARG A O 1
ATOM 665 N N . LEU A 1 85 ? -8.622 -5.987 -8.014 1.00 90.50 85 LEU A N 1
ATOM 666 C CA . LEU A 1 85 ? -7.688 -6.008 -9.148 1.00 90.50 85 LEU A CA 1
ATOM 667 C C . LEU A 1 85 ? -6.630 -7.121 -9.069 1.00 90.50 85 LEU A C 1
ATOM 669 O O . LEU A 1 85 ? -6.014 -7.417 -10.082 1.00 90.50 85 LEU A O 1
ATOM 673 N N . THR A 1 86 ? -6.377 -7.727 -7.902 1.00 90.06 86 THR A N 1
ATOM 674 C CA . THR A 1 86 ? -5.454 -8.872 -7.790 1.00 90.06 86 THR A CA 1
ATOM 675 C C . THR A 1 86 ? -6.078 -10.187 -8.229 1.00 90.06 86 THR A C 1
ATOM 677 O O . THR A 1 86 ? -5.340 -11.112 -8.534 1.00 90.06 86 THR A O 1
ATOM 680 N N . HIS A 1 87 ? -7.409 -10.274 -8.239 1.00 90.75 87 HIS A N 1
ATOM 681 C CA . HIS A 1 87 ? -8.137 -11.440 -8.755 1.00 90.75 87 HIS A CA 1
ATOM 682 C C . HIS A 1 87 ? -8.347 -11.357 -10.265 1.00 90.75 87 HIS A C 1
ATOM 684 O O . HIS A 1 87 ? -8.615 -12.357 -10.915 1.00 90.75 87 HIS A O 1
ATOM 690 N N . THR A 1 88 ? -8.208 -10.160 -10.830 1.00 85.25 88 THR A N 1
ATOM 691 C CA . THR A 1 88 ? -8.289 -9.922 -12.271 1.00 85.25 88 THR A CA 1
ATOM 692 C C . THR A 1 88 ? -6.893 -9.813 -12.879 1.00 85.25 88 THR A C 1
ATOM 694 O O . THR A 1 88 ? -5.956 -9.365 -12.222 1.00 85.25 88 THR A O 1
ATOM 697 N N . THR A 1 89 ? -6.751 -10.085 -14.174 1.00 82.88 89 THR A N 1
ATOM 698 C CA . THR A 1 89 ? -5.513 -9.793 -14.923 1.00 82.88 89 THR A CA 1
ATOM 699 C C . THR A 1 89 ? -5.371 -8.309 -15.295 1.00 82.88 89 THR A C 1
ATOM 701 O O . THR A 1 89 ? -4.384 -7.913 -15.919 1.00 82.88 89 THR A O 1
ATOM 704 N N . VAL A 1 90 ? -6.318 -7.459 -14.876 1.00 86.25 90 VAL A N 1
ATOM 705 C CA . VAL A 1 90 ? -6.358 -6.029 -15.197 1.00 86.25 90 VAL A CA 1
ATOM 706 C C . VAL A 1 90 ? -5.242 -5.274 -14.474 1.00 86.25 90 VAL A C 1
ATOM 708 O O . VAL A 1 90 ? -5.183 -5.188 -13.245 1.00 86.25 90 VAL A O 1
ATOM 711 N N . LYS A 1 91 ? -4.356 -4.664 -15.263 1.00 87.62 91 LYS A N 1
ATOM 712 C CA . LYS A 1 91 ? -3.240 -3.837 -14.796 1.00 87.62 91 LYS A CA 1
ATOM 713 C C . LYS A 1 91 ? -3.312 -2.467 -15.480 1.00 87.62 91 LYS A C 1
ATOM 715 O O . LYS A 1 91 ? -2.674 -2.275 -16.511 1.00 87.62 91 LYS A O 1
ATOM 720 N N . PRO A 1 92 ? -4.088 -1.515 -14.929 1.00 87.56 92 PRO A N 1
ATOM 721 C CA . PRO A 1 92 ? -4.438 -0.280 -15.632 1.00 87.56 92 PRO A CA 1
ATOM 722 C C . PRO A 1 92 ? -3.265 0.696 -15.790 1.00 87.56 92 PRO A C 1
ATOM 724 O O . PRO A 1 92 ? -3.373 1.675 -16.518 1.00 87.56 92 PRO A O 1
ATOM 727 N N . TYR A 1 93 ? -2.140 0.456 -15.113 1.00 91.50 93 TYR A N 1
ATOM 728 C CA . TYR A 1 93 ? -0.981 1.341 -15.148 1.00 91.50 93 TYR A CA 1
ATOM 729 C C . TYR A 1 93 ? 0.141 0.698 -15.952 1.00 91.50 93 TYR A C 1
ATOM 731 O O . TYR A 1 93 ? 0.848 -0.172 -15.446 1.00 91.50 93 TYR A O 1
ATOM 739 N N . VAL A 1 94 ? 0.316 1.130 -17.197 1.00 93.00 94 VAL A N 1
ATOM 740 C CA . VAL A 1 94 ? 1.310 0.573 -18.122 1.00 93.00 94 VAL A CA 1
ATOM 741 C C . VAL A 1 94 ? 2.527 1.488 -18.206 1.00 93.00 94 VAL A C 1
ATOM 743 O O . VAL A 1 94 ? 2.398 2.704 -18.327 1.00 93.00 94 VAL A O 1
ATOM 746 N N . CYS A 1 95 ? 3.724 0.907 -18.134 1.00 92.94 95 CYS A N 1
ATOM 747 C CA . CYS A 1 95 ? 4.961 1.642 -18.351 1.00 92.94 95 CYS A CA 1
ATOM 748 C C . CYS A 1 95 ? 5.059 2.097 -19.814 1.00 92.94 95 CYS A C 1
ATOM 750 O O . CYS A 1 95 ? 5.010 1.248 -20.706 1.00 92.94 95 CYS A O 1
ATOM 752 N N . PRO A 1 96 ? 5.254 3.398 -20.090 1.00 92.69 96 PRO A N 1
ATOM 753 C CA . PRO A 1 96 ? 5.351 3.876 -21.465 1.00 92.69 96 PRO A CA 1
ATOM 754 C C . PRO A 1 96 ? 6.606 3.359 -22.183 1.00 92.69 96 PRO A C 1
ATOM 756 O O . PRO A 1 96 ? 6.544 3.152 -23.394 1.00 92.69 96 PRO A O 1
ATOM 759 N N . ILE A 1 97 ? 7.686 3.096 -21.433 1.00 93.19 97 ILE A N 1
ATOM 760 C CA . ILE A 1 97 ? 9.011 2.708 -21.943 1.00 93.19 97 ILE A CA 1
ATOM 761 C C . ILE A 1 97 ? 9.062 1.210 -22.271 1.00 93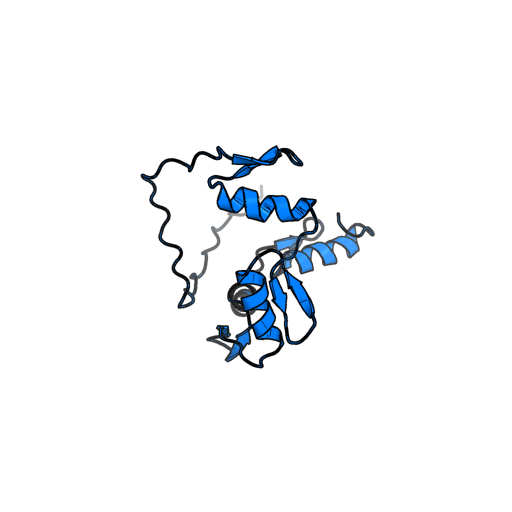.19 97 ILE A C 1
ATOM 763 O O . ILE A 1 97 ? 9.255 0.842 -23.420 1.00 93.19 97 ILE A O 1
ATOM 767 N N . CYS A 1 98 ? 8.840 0.332 -21.286 1.00 94.50 98 CYS A N 1
ATOM 768 C CA . CYS A 1 98 ? 8.996 -1.120 -21.468 1.00 94.50 98 CYS A CA 1
ATOM 769 C C . CYS A 1 98 ? 7.675 -1.904 -21.511 1.00 94.50 98 CYS A C 1
ATOM 771 O O . CYS A 1 98 ? 7.685 -3.129 -21.431 1.00 94.50 98 CYS A O 1
ATOM 773 N N . LYS A 1 99 ? 6.527 -1.214 -21.550 1.00 94.69 99 LYS A N 1
ATOM 774 C CA . LYS A 1 99 ? 5.167 -1.796 -21.595 1.00 94.69 99 LYS A CA 1
ATOM 775 C C . LYS A 1 99 ? 4.793 -2.717 -20.427 1.00 94.69 99 LYS A C 1
ATOM 777 O O . LYS A 1 99 ? 3.699 -3.275 -20.399 1.00 94.69 99 LYS A O 1
ATOM 782 N N . LYS A 1 100 ? 5.637 -2.821 -19.395 1.00 93.56 100 LYS A N 1
ATOM 783 C CA . LYS A 1 100 ? 5.317 -3.561 -18.171 1.00 93.56 100 LYS A CA 1
ATOM 784 C C . LYS A 1 100 ? 4.113 -2.934 -17.468 1.00 93.56 100 LYS A C 1
ATOM 786 O O . LYS A 1 100 ? 4.101 -1.732 -17.201 1.00 93.56 100 LYS A O 1
ATOM 791 N N . ALA A 1 101 ? 3.114 -3.752 -17.150 1.00 92.12 101 ALA A N 1
ATOM 792 C CA . ALA A 1 101 ? 1.871 -3.304 -16.535 1.00 92.12 101 ALA A CA 1
ATOM 793 C C . ALA A 1 101 ? 1.848 -3.538 -15.013 1.00 92.12 101 ALA A C 1
ATOM 795 O O . ALA A 1 101 ? 2.395 -4.518 -14.499 1.00 92.12 101 ALA A O 1
ATOM 796 N N . PHE A 1 102 ? 1.168 -2.648 -14.291 1.00 90.81 102 PHE A N 1
ATOM 797 C CA . PHE A 1 102 ? 1.042 -2.630 -12.837 1.00 90.81 102 PHE A CA 1
ATOM 798 C C . PHE A 1 102 ? -0.416 -2.423 -12.414 1.00 90.81 102 PHE A C 1
ATOM 800 O O . PHE A 1 102 ?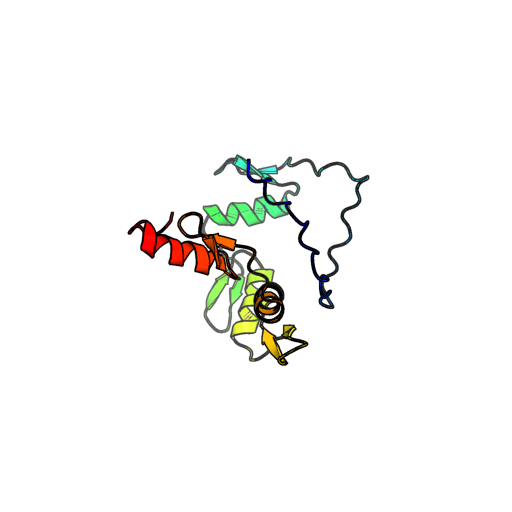 -1.192 -1.727 -13.065 1.00 90.81 102 PHE A O 1
ATOM 807 N N . ASN A 1 103 ? -0.778 -2.972 -11.255 1.00 88.69 103 ASN A N 1
ATOM 808 C CA . ASN A 1 103 ? -2.098 -2.782 -10.642 1.00 88.69 103 ASN A CA 1
ATOM 809 C C . ASN A 1 103 ? -2.198 -1.506 -9.780 1.00 88.69 103 ASN A C 1
ATOM 811 O O . ASN A 1 103 ? -3.249 -1.213 -9.213 1.00 88.69 103 ASN A O 1
ATOM 815 N N . ARG A 1 104 ? -1.101 -0.746 -9.642 1.00 88.75 104 ARG A N 1
ATOM 816 C CA . ARG A 1 104 ? -1.033 0.487 -8.843 1.00 88.75 104 ARG A CA 1
ATOM 817 C C . ARG A 1 104 ? -0.158 1.542 -9.511 1.00 88.75 104 ARG A C 1
ATOM 819 O O . ARG A 1 104 ? 0.997 1.260 -9.827 1.00 88.75 104 ARG A O 1
ATOM 826 N N . ALA A 1 105 ? -0.647 2.782 -9.558 1.00 89.94 105 ALA A N 1
ATOM 827 C CA . ALA A 1 105 ? 0.120 3.941 -10.022 1.00 89.94 105 ALA A CA 1
ATOM 828 C C . ALA A 1 105 ? 1.432 4.131 -9.244 1.00 89.94 105 ALA A C 1
ATOM 830 O O . ALA A 1 105 ? 2.469 4.414 -9.829 1.00 89.94 105 ALA A O 1
ATOM 831 N N . SER A 1 106 ? 1.412 3.916 -7.921 1.00 89.62 106 SER A N 1
ATOM 832 C CA . SER A 1 106 ? 2.616 4.004 -7.082 1.00 89.62 106 SER A CA 1
ATOM 833 C C . SER A 1 106 ? 3.695 3.003 -7.491 1.00 89.62 106 SER A C 1
ATOM 835 O O . SER A 1 106 ? 4.876 3.318 -7.417 1.00 89.62 106 SER A O 1
ATOM 837 N N . ASN A 1 107 ? 3.292 1.806 -7.925 1.00 91.38 107 ASN A N 1
ATOM 838 C CA . ASN A 1 107 ? 4.229 0.768 -8.343 1.00 91.38 107 ASN A CA 1
ATOM 839 C C . ASN A 1 107 ? 4.832 1.121 -9.701 1.00 91.38 107 ASN A C 1
ATOM 841 O O . ASN A 1 107 ? 6.041 0.997 -9.859 1.00 91.38 107 ASN A O 1
ATOM 845 N N . LEU A 1 108 ? 4.015 1.633 -10.632 1.00 92.94 108 LEU A N 1
ATOM 846 C CA . LEU A 1 108 ? 4.513 2.186 -11.889 1.00 92.94 108 LEU A CA 1
ATOM 847 C C . LEU A 1 108 ? 5.497 3.336 -11.629 1.00 92.94 108 LEU A C 1
ATOM 849 O O . LEU A 1 108 ? 6.602 3.307 -12.147 1.00 92.94 108 LEU A O 1
ATOM 853 N N . HIS A 1 109 ? 5.151 4.306 -10.780 1.00 90.88 109 HIS A N 1
ATOM 854 C CA . HIS A 1 109 ? 6.036 5.429 -10.455 1.00 90.88 109 HIS A CA 1
ATOM 855 C C . HIS A 1 109 ? 7.384 4.972 -9.875 1.00 90.88 109 HIS A C 1
ATOM 857 O O . HIS A 1 109 ? 8.432 5.456 -10.293 1.00 90.88 109 HIS A O 1
ATOM 863 N N . THR A 1 110 ? 7.379 4.024 -8.935 1.00 89.81 110 THR A N 1
ATOM 864 C CA . THR A 1 110 ? 8.625 3.453 -8.408 1.00 89.81 110 THR A CA 1
ATOM 865 C C . THR A 1 110 ? 9.398 2.704 -9.491 1.00 89.81 110 THR A C 1
ATOM 867 O O . THR A 1 110 ? 10.613 2.858 -9.574 1.00 89.81 110 THR A O 1
ATOM 870 N N . HIS A 1 111 ? 8.711 1.946 -10.349 1.00 91.19 111 HIS A N 1
ATOM 871 C CA . HIS A 1 111 ? 9.328 1.277 -11.490 1.00 91.19 111 HIS A CA 1
ATOM 872 C C . HIS A 1 111 ? 9.971 2.266 -12.467 1.00 91.19 111 HIS A C 1
ATOM 874 O O . HIS A 1 111 ? 11.062 1.993 -12.942 1.00 91.19 111 HIS A O 1
ATOM 880 N N . MET A 1 112 ? 9.379 3.439 -12.712 1.00 91.81 112 MET A N 1
ATOM 881 C CA . MET A 1 112 ? 9.970 4.435 -13.616 1.00 91.81 112 MET A CA 1
ATOM 882 C C . MET A 1 112 ? 11.394 4.848 -13.212 1.00 91.81 112 MET A C 1
ATOM 884 O O . MET A 1 112 ? 12.189 5.205 -14.074 1.00 91.81 112 MET A O 1
ATOM 888 N N . ARG A 1 113 ? 11.758 4.729 -11.928 1.00 90.19 113 ARG A N 1
ATOM 889 C CA . ARG A 1 113 ? 13.119 5.010 -11.439 1.00 90.19 113 ARG A CA 1
ATOM 890 C C . ARG A 1 113 ? 14.175 4.055 -11.990 1.00 90.19 113 ARG A C 1
ATOM 892 O O . ARG A 1 113 ? 15.346 4.417 -12.013 1.00 90.19 113 ARG A O 1
ATOM 899 N N . THR A 1 114 ? 13.782 2.857 -12.427 1.00 88.88 114 THR A N 1
ATOM 900 C CA . THR A 1 114 ? 14.711 1.898 -13.042 1.00 88.88 114 THR A CA 1
ATOM 901 C C . THR A 1 114 ? 15.121 2.322 -14.446 1.00 88.88 114 THR A C 1
ATOM 903 O O . THR A 1 114 ? 16.165 1.896 -14.912 1.00 88.88 114 THR A O 1
ATOM 906 N N . HIS A 1 115 ? 14.327 3.167 -15.112 1.00 89.50 115 HIS A N 1
AT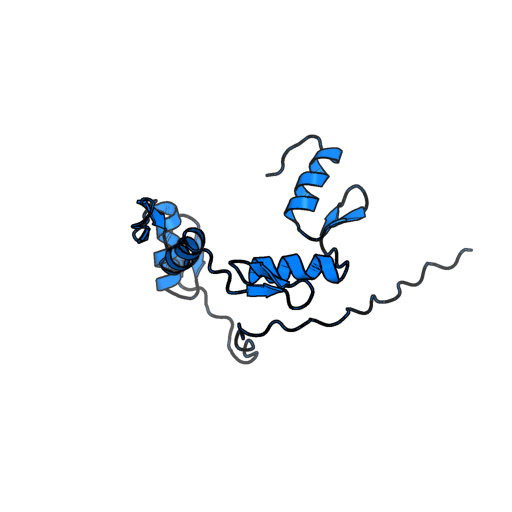OM 907 C CA . HIS A 1 115 ? 14.661 3.702 -16.437 1.00 89.50 115 HIS A CA 1
ATOM 908 C C . HIS A 1 115 ? 15.539 4.952 -16.360 1.00 89.50 115 HIS A C 1
ATOM 910 O O . HIS A 1 115 ? 16.299 5.223 -17.278 1.00 89.50 115 HIS A O 1
ATOM 916 N N . THR A 1 116 ? 15.464 5.711 -15.264 1.00 83.38 116 THR A N 1
ATOM 917 C CA . THR A 1 116 ? 16.184 6.987 -15.113 1.00 83.38 116 THR A CA 1
ATOM 918 C C . THR A 1 116 ? 17.494 6.873 -14.330 1.00 83.38 116 THR A C 1
ATOM 920 O O . THR A 1 116 ? 18.102 7.891 -14.018 1.00 83.38 116 THR A O 1
ATOM 923 N N . ASN A 1 117 ? 17.908 5.658 -13.936 1.00 77.69 117 ASN A N 1
ATOM 924 C CA . ASN A 1 117 ? 19.003 5.407 -12.983 1.00 77.69 117 ASN A CA 1
ATOM 925 C C . ASN A 1 117 ? 18.894 6.202 -11.662 1.00 77.69 117 ASN A C 1
ATOM 927 O O . ASN A 1 117 ? 19.835 6.246 -10.869 1.00 77.69 117 ASN A O 1
ATOM 931 N N . PHE A 1 118 ? 17.726 6.783 -11.377 1.00 84.31 118 PHE A N 1
ATOM 932 C CA . PHE A 1 118 ? 17.512 7.638 -10.222 1.00 84.31 118 PHE A CA 1
ATOM 933 C C . PHE A 1 118 ? 17.408 6.793 -8.953 1.00 84.31 118 PHE A C 1
ATOM 935 O O . PHE A 1 118 ? 16.479 5.994 -8.780 1.00 84.31 118 PHE A O 1
ATOM 942 N N . LYS A 1 119 ? 18.374 6.975 -8.051 1.00 89.25 119 LYS A N 1
ATOM 943 C CA . LYS A 1 119 ? 18.535 6.206 -6.812 1.00 89.25 119 LYS A CA 1
ATOM 944 C C . LYS A 1 119 ? 18.438 7.134 -5.595 1.00 89.25 119 LYS A C 1
ATOM 946 O O . LYS A 1 119 ? 19.460 7.463 -5.001 1.00 89.25 119 LYS A O 1
ATOM 951 N N . PRO A 1 120 ? 17.224 7.576 -5.212 1.00 90.69 120 PRO A N 1
ATOM 952 C CA . PRO A 1 120 ? 17.045 8.589 -4.170 1.00 90.69 120 PRO A CA 1
ATOM 953 C C . PRO A 1 120 ? 17.370 8.095 -2.756 1.00 90.69 120 PRO A C 1
ATOM 955 O O . PRO A 1 120 ? 17.381 8.891 -1.822 1.00 90.69 120 PRO A O 1
ATOM 958 N N . PHE A 1 121 ? 17.571 6.789 -2.563 1.00 94.19 121 PHE A N 1
ATOM 9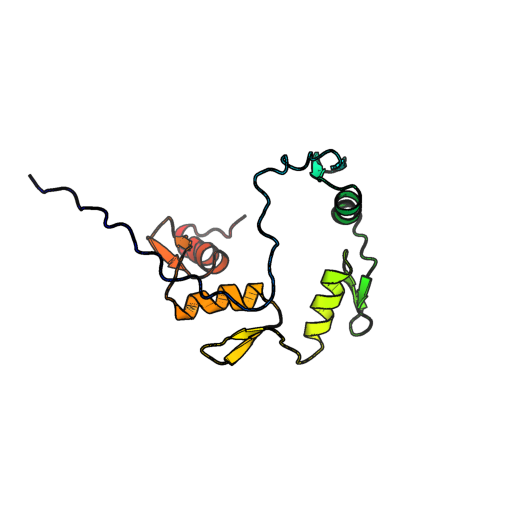59 C CA . PHE A 1 121 ? 17.855 6.217 -1.252 1.00 94.19 121 PHE A CA 1
ATOM 960 C C . PHE A 1 121 ? 19.292 5.734 -1.208 1.00 94.19 121 PHE A C 1
ATOM 962 O O . PHE A 1 121 ? 19.654 4.808 -1.927 1.00 94.19 121 PHE A O 1
ATOM 969 N N . VAL A 1 122 ? 20.090 6.348 -0.345 1.00 94.81 122 VAL A N 1
ATOM 970 C CA . VAL A 1 122 ? 21.516 6.060 -0.209 1.00 94.81 122 VAL A CA 1
ATOM 971 C C . VAL A 1 122 ? 21.761 5.366 1.126 1.00 94.81 122 VAL A C 1
ATOM 973 O O . VAL A 1 122 ? 21.187 5.751 2.145 1.00 94.81 122 VAL A O 1
ATOM 976 N N . CYS A 1 123 ? 22.575 4.312 1.111 1.00 94.56 123 CYS A N 1
ATOM 977 C CA . CYS A 1 123 ? 23.013 3.628 2.320 1.00 94.56 123 CYS A CA 1
ATOM 978 C C . CYS A 1 123 ? 23.929 4.550 3.141 1.00 94.56 123 CYS A C 1
ATOM 980 O O . CYS A 1 123 ? 24.947 4.991 2.606 1.00 94.56 123 CYS A O 1
ATOM 982 N N . PRO A 1 124 ? 23.630 4.805 4.428 1.00 93.56 124 PRO A N 1
ATOM 983 C CA . PRO A 1 124 ? 24.442 5.696 5.255 1.00 93.56 124 PRO A CA 1
ATOM 984 C C . PRO A 1 124 ? 25.816 5.109 5.609 1.00 93.56 124 PRO A C 1
ATOM 986 O O . PRO A 1 124 ? 26.714 5.862 5.955 1.00 93.56 124 PRO A O 1
ATOM 989 N N . TYR A 1 125 ? 25.991 3.786 5.513 1.00 92.31 125 TYR A N 1
ATOM 990 C CA . TYR A 1 125 ? 27.241 3.113 5.880 1.00 92.31 125 TYR A CA 1
ATOM 991 C C . TYR A 1 125 ? 28.250 3.023 4.728 1.00 92.31 125 TYR A C 1
ATOM 993 O O . TYR A 1 125 ? 29.448 3.056 4.969 1.00 92.31 125 TYR A O 1
ATOM 1001 N N . CYS A 1 126 ? 27.789 2.902 3.476 1.00 94.62 126 CYS A N 1
ATOM 1002 C CA . CYS A 1 126 ? 28.679 2.664 2.325 1.00 94.62 126 CYS A CA 1
ATOM 1003 C C . CYS A 1 126 ? 28.374 3.511 1.079 1.00 94.62 126 CYS A C 1
ATOM 1005 O O . CYS A 1 126 ? 28.967 3.289 0.028 1.00 94.62 126 CYS A O 1
ATOM 1007 N N . GLY A 1 127 ? 27.404 4.429 1.135 1.00 92.94 127 GLY A N 1
ATOM 1008 C CA . GLY A 1 127 ? 27.080 5.318 0.012 1.00 92.94 127 GLY A CA 1
ATOM 1009 C C . GLY A 1 127 ? 26.380 4.653 -1.182 1.00 92.94 127 GLY A C 1
ATOM 1010 O O . GLY A 1 127 ? 26.056 5.325 -2.160 1.00 92.94 127 GLY A O 1
ATOM 1011 N N . LYS A 1 128 ? 26.088 3.347 -1.132 1.00 94.12 128 LYS A N 1
ATOM 1012 C CA . LYS A 1 128 ? 25.395 2.646 -2.225 1.00 94.12 128 LYS A CA 1
ATOM 1013 C C . LYS A 1 128 ? 23.965 3.172 -2.413 1.00 94.12 128 LYS A C 1
ATOM 1015 O O . LYS A 1 128 ? 23.192 3.235 -1.457 1.00 94.12 128 LYS A O 1
ATOM 1020 N N . GLY A 1 129 ? 23.606 3.525 -3.650 1.00 93.62 129 GLY A N 1
ATOM 1021 C CA . GLY A 1 129 ? 22.280 4.036 -4.019 1.00 93.62 129 GLY A CA 1
ATOM 1022 C C . GLY A 1 129 ? 21.275 2.948 -4.428 1.00 93.62 129 GLY A C 1
ATOM 1023 O O . GLY A 1 129 ? 21.629 1.967 -5.084 1.00 93.62 129 GLY A O 1
ATOM 1024 N N . PHE A 1 130 ? 19.998 3.167 -4.109 1.00 93.12 130 PHE A N 1
ATOM 1025 C CA . PHE A 1 130 ? 18.873 2.266 -4.369 1.00 93.12 130 PHE A CA 1
ATOM 1026 C C . PHE A 1 130 ? 17.645 3.014 -4.909 1.00 93.12 130 PHE A C 1
ATOM 1028 O O . PHE A 1 130 ? 17.364 4.158 -4.543 1.00 93.12 130 PHE A O 1
ATOM 1035 N N . HIS A 1 131 ? 16.855 2.334 -5.745 1.00 89.62 131 HIS A N 1
ATOM 1036 C CA . HIS A 1 131 ? 15.605 2.873 -6.300 1.00 89.62 131 HIS A CA 1
ATOM 1037 C C . HIS A 1 131 ? 14.451 2.881 -5.280 1.00 89.62 131 HIS A C 1
ATOM 1039 O O . HIS A 1 131 ? 13.527 3.703 -5.379 1.00 89.62 131 HIS A O 1
ATOM 1045 N N . GLN A 1 132 ? 14.505 1.987 -4.281 1.00 90.75 132 GLN A N 1
ATOM 1046 C CA . GLN A 1 132 ? 13.512 1.866 -3.213 1.00 90.75 132 GLN A CA 1
ATOM 1047 C C . GLN A 1 132 ? 14.149 1.908 -1.825 1.00 90.75 132 GLN A C 1
ATOM 1049 O O . GLN A 1 132 ? 15.236 1.387 -1.590 1.00 90.75 132 GLN A O 1
ATOM 1054 N N . LYS A 1 133 ? 13.411 2.492 -0.876 1.00 91.62 133 LYS A N 1
ATOM 1055 C CA . LYS A 1 133 ? 13.835 2.602 0.522 1.00 91.62 133 LYS A CA 1
ATOM 1056 C C . LYS A 1 133 ? 13.949 1.237 1.197 1.00 91.62 133 LYS A C 1
ATOM 1058 O O . LYS A 1 133 ? 14.810 1.066 2.045 1.00 91.62 133 LYS A O 1
ATOM 1063 N N . VAL A 1 134 ? 13.069 0.298 0.844 1.00 91.19 134 VAL A N 1
ATOM 1064 C CA . VAL A 1 134 ? 13.069 -1.059 1.411 1.00 91.19 134 VAL A CA 1
ATOM 1065 C C . VAL A 1 134 ? 14.349 -1.790 1.020 1.00 91.19 134 VAL A C 1
ATOM 1067 O O . VAL A 1 134 ? 15.012 -2.313 1.902 1.00 91.19 134 VAL A O 1
ATOM 1070 N N . ASP A 1 135 ? 14.746 -1.723 -0.252 1.00 92.88 135 ASP A N 1
ATOM 1071 C CA . ASP A 1 135 ? 15.976 -2.354 -0.746 1.00 92.88 135 ASP A CA 1
ATOM 1072 C C . ASP A 1 135 ? 17.217 -1.791 -0.034 1.00 92.88 135 ASP A C 1
ATOM 1074 O O . ASP A 1 135 ? 18.068 -2.550 0.423 1.00 92.88 135 ASP A O 1
ATOM 1078 N N . MET A 1 136 ? 17.277 -0.466 0.155 1.00 94.38 136 MET A N 1
ATOM 1079 C CA . MET A 1 136 ? 18.327 0.174 0.959 1.00 94.38 136 MET A CA 1
ATOM 1080 C C . MET A 1 136 ? 18.292 -0.295 2.419 1.00 94.38 136 MET A C 1
ATOM 1082 O O . MET A 1 136 ? 19.327 -0.637 2.979 1.00 94.38 136 MET A O 1
ATOM 1086 N N . LYS A 1 137 ? 17.104 -0.351 3.032 1.00 92.81 137 LYS A N 1
ATOM 1087 C CA . LYS A 1 137 ? 16.926 -0.747 4.434 1.00 92.81 137 LYS A CA 1
ATOM 1088 C C . LYS A 1 137 ? 17.330 -2.208 4.661 1.00 92.81 137 LYS A C 1
ATOM 1090 O O . LYS A 1 137 ? 17.947 -2.485 5.680 1.00 92.81 137 LYS A O 1
ATOM 1095 N N . ILE A 1 138 ? 17.026 -3.101 3.714 1.00 91.56 138 ILE A N 1
ATOM 1096 C CA . ILE A 1 138 ? 17.472 -4.503 3.709 1.00 91.56 138 ILE A CA 1
ATOM 1097 C C . ILE A 1 138 ? 18.986 -4.581 3.548 1.00 91.56 138 ILE A C 1
ATOM 1099 O O . ILE A 1 138 ? 19.656 -5.277 4.304 1.00 91.56 138 ILE A O 1
ATOM 1103 N N . HIS A 1 139 ? 19.542 -3.824 2.603 1.00 92.88 139 HIS A N 1
ATOM 1104 C CA . HIS A 1 139 ? 20.985 -3.756 2.429 1.00 92.88 139 HIS A CA 1
ATOM 1105 C C . HIS A 1 139 ? 21.703 -3.271 3.697 1.00 92.88 139 HIS A C 1
ATOM 1107 O O . HIS A 1 139 ? 22.765 -3.789 4.013 1.00 92.88 139 HIS A O 1
ATOM 1113 N N . CYS A 1 140 ? 21.129 -2.346 4.471 1.00 92.00 140 CYS A N 1
ATOM 1114 C CA . CYS A 1 140 ? 21.742 -1.903 5.724 1.00 92.00 140 CYS A CA 1
ATOM 1115 C C . CYS A 1 140 ? 22.001 -3.042 6.727 1.00 92.00 140 CYS A C 1
ATOM 1117 O O . CYS A 1 140 ? 22.913 -2.905 7.540 1.00 92.00 140 CYS A O 1
ATOM 1119 N N . TYR A 1 141 ? 21.286 -4.174 6.658 1.00 87.81 141 TYR A N 1
ATOM 1120 C CA . TYR A 1 141 ? 21.559 -5.315 7.546 1.00 87.81 141 TYR A CA 1
ATOM 1121 C C . TYR A 1 141 ? 22.923 -5.935 7.300 1.00 87.81 141 TYR A C 1
ATOM 1123 O O . TYR A 1 141 ? 23.498 -6.488 8.231 1.00 87.81 141 TYR A O 1
ATOM 1131 N N . THR A 1 142 ? 23.458 -5.836 6.078 1.00 90.75 142 THR A N 1
ATOM 1132 C CA . THR A 1 142 ? 24.800 -6.355 5.787 1.00 90.75 142 THR A CA 1
ATOM 1133 C C . THR A 1 142 ? 25.879 -5.584 6.544 1.00 90.75 142 THR A C 1
ATOM 1135 O O . THR A 1 142 ? 26.993 -6.074 6.652 1.00 90.75 142 THR A O 1
ATOM 1138 N N . HIS A 1 143 ? 25.556 -4.391 7.060 1.00 88.75 143 HIS A N 1
ATOM 1139 C CA . HIS A 1 143 ? 26.450 -3.573 7.884 1.00 88.75 143 HIS A CA 1
ATOM 1140 C C . HIS A 1 143 ? 26.155 -3.722 9.377 1.00 88.75 143 HIS A C 1
ATOM 1142 O O . HIS A 1 143 ? 27.074 -3.788 10.182 1.00 88.75 143 HIS A O 1
ATOM 1148 N N . THR A 1 144 ? 24.877 -3.756 9.766 1.00 82.56 144 THR A N 1
ATOM 1149 C CA . THR A 1 144 ? 24.480 -3.717 11.185 1.00 82.56 144 THR A CA 1
ATOM 1150 C C . THR A 1 144 ? 24.278 -5.090 11.819 1.00 82.56 144 THR A C 1
ATOM 1152 O O . THR A 1 144 ? 24.161 -5.174 13.040 1.00 82.56 144 THR A O 1
ATOM 1155 N N . GLY A 1 145 ? 24.134 -6.151 11.017 1.00 77.38 145 GLY A N 1
ATOM 1156 C CA . GLY A 1 145 ? 23.767 -7.488 11.492 1.00 77.38 145 GLY A CA 1
ATOM 1157 C C . GLY A 1 145 ? 22.395 -7.557 12.179 1.00 77.38 145 GLY A C 1
ATOM 1158 O O . GLY A 1 145 ? 22.068 -8.570 12.791 1.00 77.38 145 GLY A O 1
ATOM 1159 N N . ARG A 1 146 ? 21.583 -6.490 12.114 1.00 64.50 146 ARG A N 1
ATOM 1160 C CA . ARG A 1 146 ? 20.276 -6.403 12.779 1.00 64.50 146 ARG A CA 1
ATOM 1161 C C . ARG A 1 146 ? 19.170 -6.095 11.771 1.00 64.50 146 ARG A C 1
ATOM 1163 O O . ARG A 1 146 ? 19.325 -5.148 10.996 1.00 64.50 146 ARG A O 1
ATOM 1170 N N . PRO A 1 147 ? 18.036 -6.821 11.810 1.00 58.66 147 PRO A N 1
ATOM 1171 C CA . PRO A 1 147 ? 16.848 -6.445 11.060 1.00 58.66 147 PRO A CA 1
ATOM 1172 C C . PRO A 1 147 ? 16.325 -5.107 11.592 1.00 58.66 147 PRO A C 1
ATOM 1174 O O . PRO A 1 147 ? 16.630 -4.714 12.720 1.00 58.66 147 PRO A O 1
ATOM 1177 N N . PRO A 1 148 ? 15.536 -4.359 10.821 1.00 58.91 148 PRO A N 1
ATOM 1178 C CA . PRO A 1 148 ? 15.249 -3.002 11.163 1.00 58.91 148 PRO A CA 1
ATOM 1179 C C . PRO A 1 148 ? 13.864 -2.895 11.782 1.00 58.91 148 PRO A C 1
ATOM 1181 O O . PRO A 1 148 ? 12.868 -3.429 11.289 1.00 58.91 148 PRO A O 1
ATOM 1184 N N . VAL A 1 149 ? 13.817 -2.095 12.826 1.00 54.31 149 VAL A N 1
ATOM 1185 C CA . VAL A 1 149 ? 12.584 -1.598 13.426 1.00 54.31 149 VAL A CA 1
ATOM 1186 C C . VAL A 1 149 ? 11.753 -0.770 12.447 1.00 54.31 149 VAL A C 1
ATOM 1188 O O . VAL A 1 149 ? 12.332 -0.055 11.585 1.00 54.31 149 VAL A O 1
#

Mean predicted aligned error: 11.4 Å

Sequence (149 aa):
MHPPPQHQPALHPGLLSLPGSGRRPRDPTKPPALKKYKCDLCGKAFSRSNTLVTHRRIHTGEKPFKCEVCGRAFRQPGNLTRHRLTHTTVKPYVCPICKKAFNRASNLHTHMRTHTNFKPFVCPYCGKGFHQKVDMKIHCYTHTGRPPV

Radius of gyration: 21.31 Å; Cα contacts (8 Å, |Δi|>4): 141; chains: 1; bounding box: 64×46×44 Å

Organism: Capitella teleta (NCBI:txid283909)

InterPro domains:
  IPR013087 Zinc finger C2H2-type [PF00096] (37-59)
  IPR013087 Zinc finger C2H2-type [PF00096] (65-87)
  IPR013087 Zinc finger C2H2-type [PF00096] (93-115)
  IPR013087 Zinc finger C2H2-type [PS00028] (39-59)
  IPR013087 Zinc finger C2H2-type [PS00028] (67-87)
  IPR013087 Zinc finger C2H2-type [PS00028] (95-115)
  IPR013087 Zinc finger C2H2-type [PS00028] (123-143)
  IPR013087 Zinc finger C2H2-type [PS50157] (37-64)
  IPR013087 Zinc finger C2H2-type [PS50157] (65-92)
  IPR013087 Zinc finger C2H2-type [PS50157] (93-120)
  IPR013087 Zinc finger C2H2-type [PS50157] (121-148)
  IPR013087 Zinc finger C2H2-type [SM00355] (37-59)
  IPR013087 Zinc finger C2H2-type [SM00355] (65-87)
  IPR013087 Zinc finger C2H2-type [SM00355] (93-115)
  IPR013087 Zinc finger C2H2-type [SM00355] (121-143)
  IPR036236 Zinc finger C2H2 superfamily [SSF57667] (45-102)
  IPR036236 Zinc finger C2H2 superfamily [SSF57667] (87-139)
  IPR050331 Zinc finger PRDM4/PRDM1/PRDM14-like [PTHR16515] (34-148)

Solvent-accessible surface area (backbone atoms only — not comparable to full-atom values): 9588 Å² total; per-residue (Å²): 139,80,83,80,84,79,82,75,81,78,80,80,79,72,84,80,77,72,88,87,73,84,71,74,78,79,61,87,87,56,72,82,73,63,54,78,35,64,35,93,90,74,65,54,61,24,66,41,64,69,59,39,56,57,50,51,29,72,78,71,69,52,41,86,36,60,36,89,89,77,64,55,62,24,67,43,63,71,57,40,60,58,49,53,39,75,82,43,92,60,39,88,32,60,37,90,84,79,61,55,62,23,81,38,66,69,56,40,57,53,51,52,28,72,79,67,74,46,40,88,28,62,31,91,88,77,66,54,64,22,68,40,63,63,63,32,57,57,54,48,26,81,76,66,78,47,86,80,131